Protein AF-A0A1A8B0N0-F1 (afdb_monomer)

Foldseek 3Di:
DDDPVCVVVCVVVVVVVVVCVVPDDDDDDPQQKDWQ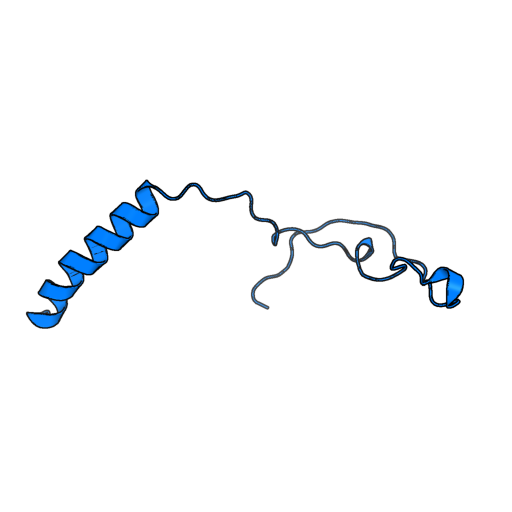QPPPQDPPPCVVVVRHHDTDDTDMDTDDPDD

Nearest PDB structures (foldseek):
  4fdi-assembly1_A  TM=9.709E-01  e=7.336E-07  Homo sapiens

Radius of gyration: 23.65 Å; Cα contacts (8 Å, |Δi|>4): 43; chains: 1; bounding box: 41×21×67 Å

Sequence (67 aa):
VLSDEYQKVLVGFSTAVQQHKKDLVPGVPQLNMCDLAVMNWAPAGCEKLGKCLKPPESNPWKCDWPH

Structure (mmCIF, N/CA/C/O backbone):
data_AF-A0A1A8B0N0-F1
#
_entry.id   AF-A0A1A8B0N0-F1
#
loop_
_atom_site.group_PDB
_atom_site.id
_atom_site.type_symbol
_atom_site.label_atom_id
_atom_site.label_alt_id
_atom_site.label_comp_id
_atom_site.label_asym_id
_atom_site.label_entity_id
_atom_site.label_seq_id
_atom_site.pdbx_PDB_ins_code
_atom_site.Cartn_x
_atom_site.Cartn_y
_atom_site.Cartn_z
_atom_site.occupancy
_atom_site.B_iso_or_equiv
_atom_site.auth_seq_id
_atom_site.auth_comp_id
_atom_site.auth_asym_id
_atom_site.auth_atom_id
_atom_site.pdbx_PDB_model_num
ATOM 1 N N . VAL A 1 1 ? -11.915 8.491 39.059 1.00 72.69 1 VAL A N 1
ATOM 2 C CA . VAL A 1 1 ? -13.240 7.961 38.659 1.00 72.69 1 VAL A CA 1
ATOM 3 C C . VAL A 1 1 ? -13.436 8.318 37.193 1.00 72.69 1 VAL A C 1
ATOM 5 O O . VAL A 1 1 ? -13.160 9.460 36.851 1.00 72.69 1 VAL A O 1
ATOM 8 N N . LEU A 1 2 ? -13.774 7.360 36.322 1.00 83.06 2 LEU A N 1
ATOM 9 C CA . LEU A 1 2 ? -14.113 7.655 34.919 1.00 83.06 2 LEU A CA 1
ATOM 10 C C . LEU A 1 2 ? -15.459 8.389 34.880 1.00 83.06 2 LEU A C 1
ATOM 12 O O . LEU A 1 2 ? -16.326 8.062 35.686 1.00 83.06 2 LEU A O 1
ATOM 16 N N . SER A 1 3 ? -15.635 9.363 33.985 1.00 95.38 3 SER A N 1
ATOM 17 C CA . SER A 1 3 ? -16.910 10.080 33.885 1.00 95.38 3 SER A CA 1
ATOM 18 C C . SER A 1 3 ? -18.021 9.167 33.364 1.00 95.38 3 SER A C 1
ATOM 20 O O . SER A 1 3 ? -17.779 8.267 32.554 1.00 95.38 3 SER A O 1
ATOM 22 N N . ASP A 1 4 ? -19.255 9.437 33.785 1.00 94.69 4 ASP A N 1
ATOM 23 C CA . ASP A 1 4 ? -20.436 8.720 33.293 1.00 94.69 4 ASP A CA 1
ATOM 24 C C . ASP A 1 4 ? -20.583 8.844 31.771 1.00 94.69 4 ASP A C 1
ATOM 26 O O . ASP A 1 4 ? -21.011 7.909 31.097 1.00 94.69 4 ASP A O 1
ATOM 30 N N . GLU A 1 5 ? -20.206 9.997 31.216 1.00 95.06 5 GLU A N 1
ATOM 31 C CA . GLU A 1 5 ? -20.164 10.232 29.772 1.00 95.06 5 GLU A CA 1
ATOM 32 C C . GLU A 1 5 ? -19.192 9.271 29.079 1.00 95.06 5 GLU A C 1
ATOM 34 O O . GLU A 1 5 ? -19.570 8.583 28.129 1.00 95.06 5 GLU A O 1
ATOM 39 N N . TYR A 1 6 ? -17.967 9.158 29.599 1.00 96.81 6 TYR A N 1
ATOM 40 C CA . TYR A 1 6 ? -16.961 8.255 29.052 1.00 96.81 6 TYR A CA 1
ATOM 41 C C . TYR A 1 6 ? -17.435 6.801 29.097 1.00 96.81 6 TYR A C 1
ATOM 43 O O . TYR A 1 6 ? -17.332 6.092 28.099 1.00 96.81 6 TYR A O 1
ATOM 51 N N . GLN A 1 7 ? -18.001 6.358 30.224 1.00 95.75 7 GLN A N 1
ATOM 52 C CA . GLN A 1 7 ? -18.494 4.986 30.370 1.00 95.75 7 GLN A CA 1
ATOM 53 C C . GLN A 1 7 ? -19.624 4.669 29.385 1.00 95.75 7 GLN A C 1
ATOM 55 O O . GLN A 1 7 ? -19.606 3.612 28.753 1.00 95.75 7 GLN A O 1
ATOM 60 N N . LYS A 1 8 ? -20.575 5.594 29.204 1.00 95.25 8 LYS A N 1
ATOM 6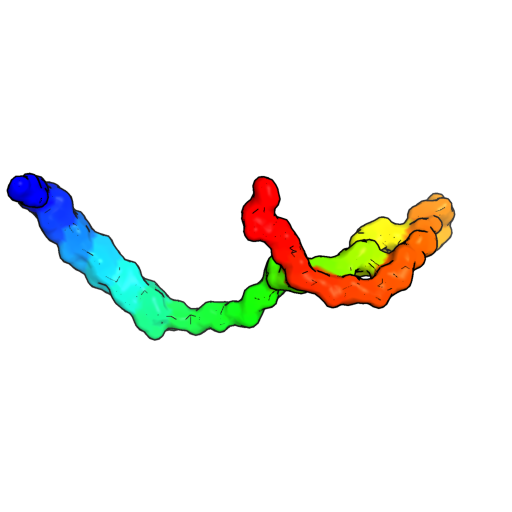1 C CA . LYS A 1 8 ? -21.685 5.428 28.253 1.00 95.25 8 LYS A CA 1
ATOM 62 C C . LYS A 1 8 ? -21.187 5.292 26.815 1.00 95.25 8 LYS A C 1
ATOM 64 O O . LYS A 1 8 ? -21.630 4.394 26.101 1.00 95.25 8 LYS A O 1
ATOM 69 N N . VAL A 1 9 ? -20.245 6.140 26.398 1.00 97.12 9 VAL A N 1
ATOM 70 C CA . VAL A 1 9 ? -19.678 6.092 25.040 1.00 97.12 9 VAL A CA 1
ATOM 71 C C . VAL A 1 9 ? -18.811 4.850 24.845 1.00 97.12 9 VAL A C 1
ATOM 73 O O . VAL A 1 9 ? -18.903 4.198 23.804 1.00 97.12 9 VAL A O 1
ATOM 76 N N . LEU A 1 10 ? -18.009 4.479 25.847 1.00 97.31 10 LEU A N 1
ATOM 77 C CA . LEU A 1 10 ? -17.102 3.337 25.770 1.00 97.31 10 LEU A CA 1
ATOM 78 C C . LEU A 1 10 ? -17.841 2.031 25.463 1.00 97.31 10 LEU A C 1
ATOM 80 O O . LEU A 1 10 ? -17.325 1.224 24.692 1.00 97.31 10 LEU A O 1
ATOM 84 N N . VAL A 1 11 ? -19.039 1.823 26.020 1.00 96.69 11 VAL A N 1
ATOM 85 C CA . VAL A 1 11 ? -19.844 0.617 25.754 1.00 96.69 11 VAL A CA 1
ATOM 86 C C . VAL A 1 11 ? -20.227 0.524 24.276 1.00 96.69 11 VAL A C 1
ATOM 88 O O . VAL A 1 11 ? -19.979 -0.501 23.635 1.00 96.69 11 VAL A O 1
ATOM 91 N N . GLY A 1 12 ? -20.779 1.602 23.712 1.00 96.62 12 GLY A N 1
ATOM 92 C CA . GLY A 1 12 ? -21.163 1.641 22.299 1.00 96.62 12 GLY A CA 1
ATOM 93 C C . GLY A 1 12 ? -19.954 1.518 21.370 1.00 96.62 12 GLY A C 1
ATOM 94 O O . GLY A 1 12 ? -19.945 0.685 20.463 1.00 96.62 12 GLY A O 1
ATOM 95 N N . PHE A 1 13 ? -18.897 2.287 21.647 1.00 97.88 13 PHE A N 1
ATOM 96 C CA . PHE A 1 13 ? -17.654 2.269 20.876 1.00 97.88 13 PHE A CA 1
ATOM 97 C C . PHE A 1 13 ? -16.992 0.886 20.877 1.00 97.88 13 PHE A C 1
ATOM 99 O O . PHE A 1 13 ? -16.661 0.355 19.818 1.00 97.88 13 PHE A O 1
ATOM 106 N N . SER A 1 14 ? -16.839 0.270 22.052 1.00 98.12 14 SER A N 1
ATOM 107 C CA . SER A 1 14 ? -16.184 -1.037 22.177 1.00 98.12 14 SER A CA 1
ATOM 108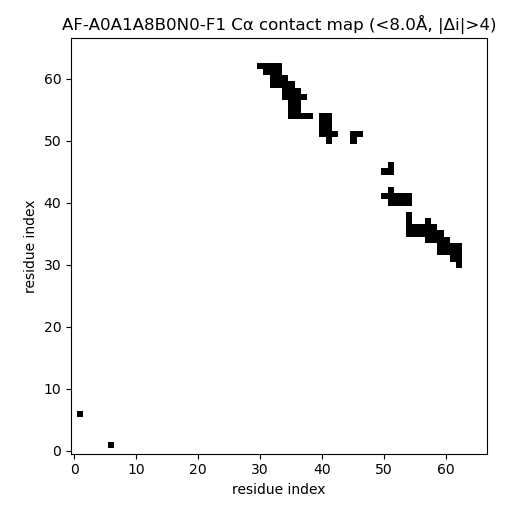 C C . SER A 1 14 ? -16.960 -2.124 21.444 1.00 98.12 14 SER A C 1
ATOM 110 O O . SER A 1 14 ? -16.350 -2.949 20.768 1.00 98.12 14 SER A O 1
ATOM 112 N N . THR A 1 15 ? -18.294 -2.089 21.517 1.00 98.19 15 THR A N 1
ATOM 113 C CA . THR A 1 15 ? -19.159 -3.037 20.801 1.00 98.19 15 THR A CA 1
ATOM 114 C C . THR A 1 15 ? -18.968 -2.919 19.287 1.00 98.19 15 THR A C 1
ATOM 116 O O . THR A 1 15 ? -18.747 -3.923 18.610 1.00 98.19 15 THR A O 1
ATOM 119 N N . ALA A 1 16 ? -18.971 -1.694 18.753 1.00 98.38 16 ALA A N 1
ATOM 120 C CA . ALA A 1 16 ? -18.754 -1.454 17.327 1.00 98.38 16 ALA A CA 1
ATOM 121 C C . ALA A 1 16 ? -17.358 -1.908 16.862 1.00 98.38 16 ALA A C 1
ATOM 123 O O . ALA A 1 16 ? -17.229 -2.561 15.826 1.00 98.38 16 ALA A O 1
ATOM 124 N N . VAL A 1 17 ? -16.313 -1.625 17.647 1.00 98.56 17 VAL A N 1
ATOM 125 C CA . VAL A 1 17 ? -14.938 -2.056 17.343 1.00 98.56 17 VAL A CA 1
ATOM 126 C C . VAL A 1 17 ? -14.807 -3.578 17.374 1.00 98.56 17 VAL A C 1
ATOM 128 O O . VAL A 1 17 ? -14.140 -4.151 16.512 1.00 98.56 17 VAL A O 1
ATOM 131 N N . GLN A 1 18 ? -15.427 -4.244 18.351 1.00 98.62 18 GLN A N 1
ATOM 132 C CA . GLN A 1 18 ? -15.409 -5.704 18.445 1.00 98.62 18 GLN A CA 1
ATOM 133 C C . GLN A 1 18 ? -16.091 -6.346 17.241 1.00 98.62 18 GLN A C 1
ATOM 135 O O . GLN A 1 18 ? -15.515 -7.254 16.642 1.00 98.62 18 GLN A O 1
ATOM 140 N N . GLN A 1 19 ? -17.265 -5.845 16.851 1.00 98.69 19 GLN A N 1
ATOM 141 C CA . GLN A 1 19 ? -17.974 -6.350 15.678 1.00 98.69 19 GLN A CA 1
ATOM 142 C C . GLN A 1 19 ? -17.151 -6.144 14.399 1.00 98.69 19 GLN A C 1
ATOM 144 O O . GLN A 1 19 ? -16.946 -7.091 13.647 1.00 98.69 19 GLN A O 1
ATOM 149 N N . HIS A 1 20 ? -16.588 -4.946 14.201 1.00 98.62 20 HIS A N 1
ATOM 150 C CA . HIS A 1 20 ? -15.717 -4.658 13.061 1.00 98.62 20 HIS A CA 1
ATOM 151 C C . HIS A 1 20 ? -14.534 -5.631 12.976 1.00 98.62 20 HIS A C 1
ATOM 153 O O . HIS A 1 20 ? -14.291 -6.211 11.923 1.00 98.62 20 HIS A O 1
ATOM 159 N N . LYS A 1 21 ? -13.811 -5.843 14.083 1.00 98.50 21 LYS A N 1
ATOM 160 C CA . LYS A 1 21 ? -12.649 -6.746 14.111 1.00 98.50 21 LYS A CA 1
ATOM 161 C C . LYS A 1 21 ? -13.025 -8.210 13.898 1.00 98.50 21 LYS A C 1
ATOM 163 O O . LYS A 1 21 ? -12.222 -8.945 13.336 1.00 98.50 21 LYS A O 1
ATOM 168 N N . LYS A 1 22 ? -14.201 -8.630 14.369 1.00 98.50 22 LYS A N 1
ATOM 169 C CA . LYS A 1 22 ? -14.704 -9.998 14.202 1.00 98.50 22 LYS A CA 1
ATOM 170 C C . LYS A 1 22 ? -14.987 -10.320 12.735 1.00 98.50 22 LYS A C 1
ATOM 172 O O . LYS A 1 22 ? -14.686 -11.427 12.299 1.00 98.50 22 LYS A O 1
ATOM 177 N N . ASP A 1 23 ? -15.550 -9.363 12.005 1.00 98.50 23 ASP A N 1
ATOM 178 C CA . ASP A 1 23 ? -15.991 -9.574 10.624 1.00 98.50 23 ASP A CA 1
ATOM 179 C C . ASP A 1 23 ? -14.930 -9.169 9.589 1.00 98.50 23 ASP A C 1
ATOM 181 O O . ASP A 1 23 ? -15.034 -9.520 8.412 1.00 98.50 23 ASP A O 1
ATOM 185 N N . LEU A 1 24 ? -13.899 -8.427 10.006 1.00 98.44 24 LEU A N 1
ATOM 186 C CA . LEU A 1 24 ? -12.802 -8.028 9.137 1.00 98.44 24 LEU A CA 1
ATOM 187 C C . LEU A 1 24 ? -11.946 -9.241 8.756 1.00 98.44 24 LEU A C 1
ATOM 189 O O . LEU A 1 24 ? -11.321 -9.869 9.608 1.00 98.44 24 LEU A O 1
ATOM 193 N N . VAL A 1 25 ? -11.830 -9.487 7.452 1.00 98.31 25 VAL A N 1
ATOM 194 C CA . VAL A 1 25 ? -10.835 -10.391 6.864 1.00 98.31 25 VAL A CA 1
ATOM 195 C C . VAL A 1 25 ? -9.740 -9.533 6.220 1.00 98.31 25 VAL A C 1
ATOM 197 O O . VAL A 1 25 ? -9.963 -8.992 5.134 1.00 98.31 25 VAL A O 1
ATOM 200 N N . PRO A 1 26 ? -8.573 -9.338 6.868 1.00 97.69 26 PRO A N 1
ATOM 201 C CA . PRO A 1 26 ? -7.506 -8.517 6.307 1.00 97.69 26 PRO A CA 1
ATOM 202 C C . PRO A 1 26 ? -6.915 -9.140 5.039 1.00 97.69 26 PRO A C 1
ATOM 204 O O . PRO A 1 26 ? -6.665 -10.344 4.981 1.00 97.69 26 PRO A O 1
ATOM 207 N N . GLY A 1 27 ? -6.640 -8.305 4.03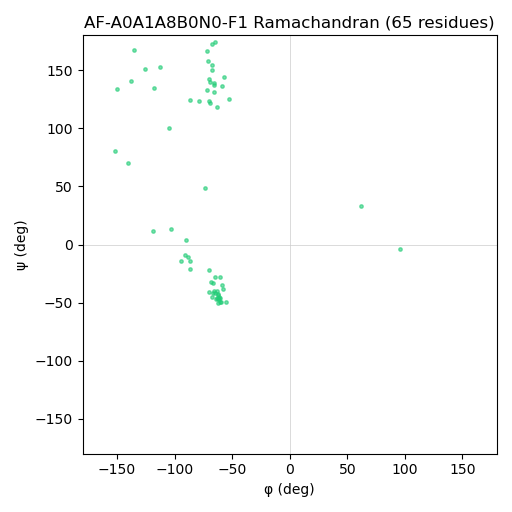8 1.00 97.38 27 GLY A N 1
ATOM 208 C CA . GLY A 1 27 ? -5.866 -8.710 2.868 1.00 97.38 27 GLY A CA 1
ATOM 209 C C . GLY A 1 27 ? -4.381 -8.898 3.188 1.00 97.38 27 GLY A C 1
ATOM 210 O O . GLY A 1 27 ? -3.879 -8.451 4.220 1.00 97.38 27 GLY A O 1
ATOM 211 N N . VAL A 1 28 ? -3.655 -9.526 2.261 1.00 97.94 28 VAL A N 1
ATOM 212 C CA . VAL A 1 28 ? -2.192 -9.636 2.348 1.00 97.94 28 VAL A CA 1
ATOM 213 C C . VAL A 1 28 ? -1.572 -8.237 2.216 1.00 97.94 28 VAL A C 1
ATOM 215 O O . VAL A 1 28 ? -1.925 -7.515 1.276 1.00 97.94 28 VAL A O 1
ATOM 218 N N . PRO A 1 29 ? -0.642 -7.840 3.104 1.00 97.69 29 PRO A N 1
ATOM 219 C CA . PRO A 1 29 ? -0.041 -6.510 3.074 1.00 97.69 29 PRO A CA 1
ATOM 220 C C . PRO A 1 29 ? 0.757 -6.279 1.785 1.00 97.69 29 PRO A C 1
ATOM 222 O O . PRO A 1 29 ? 1.751 -6.955 1.528 1.00 97.69 29 PRO A O 1
ATOM 225 N N . GLN A 1 30 ? 0.331 -5.292 0.994 1.00 97.56 30 GLN A N 1
ATOM 226 C CA . GLN A 1 30 ? 0.945 -4.954 -0.299 1.00 97.56 30 GLN A CA 1
ATOM 227 C C . GLN A 1 30 ? 2.124 -3.974 -0.186 1.00 97.56 30 GLN A C 1
ATOM 229 O O . GLN A 1 30 ? 2.876 -3.812 -1.136 1.00 97.56 30 GLN A O 1
ATOM 234 N N . LEU A 1 31 ? 2.297 -3.318 0.966 1.00 97.00 31 LEU A N 1
ATOM 235 C CA . LEU A 1 31 ? 3.263 -2.223 1.159 1.00 97.00 31 LEU A CA 1
ATOM 236 C C . LEU A 1 31 ? 4.534 -2.652 1.916 1.00 97.00 31 LEU A C 1
ATOM 238 O O . LEU A 1 31 ? 5.290 -1.813 2.400 1.00 97.00 31 LEU A O 1
ATOM 242 N N . ASN A 1 32 ? 4.753 -3.962 2.064 1.00 97.31 32 ASN A N 1
ATOM 243 C CA . ASN A 1 32 ? 5.878 -4.499 2.832 1.00 97.31 32 ASN A CA 1
ATOM 244 C C . ASN A 1 32 ? 7.159 -4.650 2.011 1.00 97.31 32 ASN A C 1
ATOM 246 O O . ASN A 1 32 ? 8.230 -4.753 2.602 1.00 97.31 32 ASN A O 1
ATOM 250 N N . MET A 1 33 ? 7.055 -4.718 0.684 1.00 97.75 33 MET A N 1
ATOM 251 C CA . MET A 1 33 ? 8.167 -5.047 -0.204 1.00 97.75 33 MET A CA 1
ATOM 252 C C . MET A 1 33 ? 8.461 -3.887 -1.149 1.00 97.75 33 MET A C 1
ATOM 254 O O . MET A 1 33 ? 7.547 -3.313 -1.736 1.00 97.75 33 MET A O 1
ATOM 258 N N . CYS A 1 34 ? 9.743 -3.576 -1.294 1.00 97.75 34 CYS A N 1
ATOM 259 C CA . CYS A 1 34 ? 10.272 -2.520 -2.141 1.00 97.75 34 CYS A CA 1
ATOM 260 C C . CYS A 1 34 ? 11.331 -3.103 -3.081 1.00 97.75 34 CYS A C 1
ATOM 262 O O . CYS A 1 34 ? 11.999 -4.082 -2.748 1.00 97.75 34 CYS A O 1
ATOM 264 N N . ASP A 1 35 ? 11.481 -2.494 -4.254 1.00 98.38 35 ASP A N 1
ATOM 265 C CA . ASP A 1 35 ? 12.541 -2.805 -5.208 1.00 98.38 35 ASP A CA 1
ATOM 266 C C . ASP A 1 35 ? 12.888 -1.540 -6.015 1.00 98.38 35 ASP A C 1
ATOM 268 O O . ASP A 1 35 ? 11.996 -0.831 -6.483 1.00 98.38 35 ASP A O 1
ATOM 272 N N . LEU A 1 36 ? 14.175 -1.223 -6.184 1.00 98.25 36 LEU A N 1
ATOM 273 C CA . LEU A 1 36 ? 14.602 -0.082 -6.999 1.00 98.25 36 LEU A CA 1
ATOM 274 C C . LEU A 1 36 ? 14.305 -0.332 -8.479 1.00 98.25 36 LEU A C 1
ATOM 276 O O . LEU A 1 36 ? 14.021 0.612 -9.217 1.00 98.25 36 LEU A O 1
ATOM 280 N N . ALA A 1 37 ? 14.358 -1.587 -8.926 1.00 98.31 37 ALA A N 1
ATOM 281 C CA . ALA A 1 37 ? 14.186 -1.930 -10.331 1.00 98.31 37 ALA A CA 1
ATOM 282 C C . ALA A 1 37 ? 12.747 -1.729 -10.835 1.00 98.31 37 ALA A C 1
ATOM 284 O O . ALA A 1 37 ? 12.555 -1.529 -12.033 1.00 98.31 37 ALA A O 1
ATOM 285 N N . VAL A 1 38 ? 11.743 -1.720 -9.945 1.00 97.75 38 VAL A N 1
ATOM 286 C CA . VAL A 1 38 ? 10.319 -1.562 -10.317 1.00 97.75 38 VAL A CA 1
ATOM 287 C C . VAL A 1 38 ? 9.844 -0.106 -10.344 1.00 97.75 38 VAL A C 1
ATOM 289 O O . VAL A 1 38 ? 8.663 0.159 -10.564 1.00 97.75 38 VAL A O 1
ATOM 292 N N . MET A 1 39 ? 10.744 0.856 -10.121 1.00 98.38 39 MET A N 1
ATOM 293 C CA . MET A 1 39 ? 10.431 2.275 -10.294 1.00 98.38 39 MET A CA 1
ATOM 294 C C . MET A 1 39 ? 10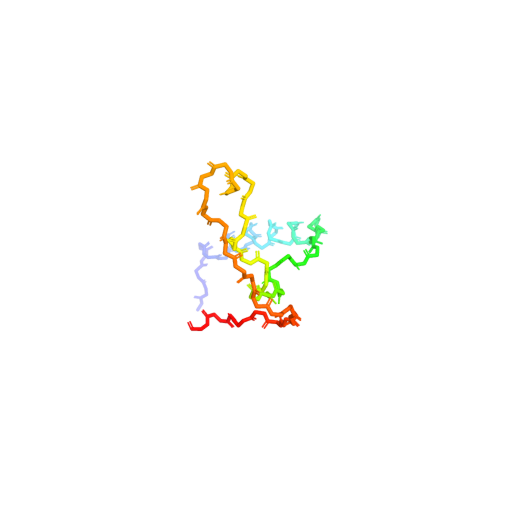.128 2.606 -11.768 1.00 98.38 39 MET A C 1
ATOM 296 O O . MET A 1 39 ? 10.292 1.784 -12.669 1.00 98.38 39 MET A O 1
ATOM 300 N N . ASN A 1 40 ? 9.715 3.847 -12.035 1.00 98.62 40 ASN A N 1
ATOM 301 C CA . ASN A 1 40 ? 9.306 4.328 -13.362 1.00 98.62 40 ASN A CA 1
ATOM 302 C C . ASN A 1 40 ? 10.479 4.535 -14.348 1.00 98.62 40 ASN A C 1
ATOM 304 O O . ASN A 1 40 ? 10.581 5.582 -14.983 1.00 98.62 40 ASN A O 1
ATOM 308 N N . TRP A 1 41 ? 11.373 3.556 -14.485 1.00 98.62 41 TRP A N 1
ATOM 309 C CA . TRP A 1 41 ? 12.518 3.614 -15.397 1.00 98.62 41 TRP A CA 1
ATOM 310 C C . TRP A 1 41 ? 12.091 3.610 -16.870 1.00 98.62 41 TRP A C 1
ATOM 312 O O . TRP A 1 41 ? 12.618 4.377 -17.671 1.00 98.62 41 TRP A O 1
ATOM 322 N N . ALA A 1 42 ? 11.106 2.785 -17.229 1.00 98.25 42 ALA A N 1
ATOM 323 C CA . ALA A 1 42 ? 10.621 2.653 -18.602 1.00 98.25 42 ALA A CA 1
ATOM 324 C C . ALA A 1 42 ? 9.086 2.512 -18.632 1.00 98.25 42 ALA A C 1
ATOM 326 O O . ALA A 1 42 ? 8.562 1.426 -18.880 1.00 98.25 42 ALA A O 1
ATOM 327 N N . PRO A 1 43 ? 8.338 3.585 -18.316 1.00 98.31 43 PRO A N 1
ATOM 328 C CA . PRO A 1 43 ? 6.882 3.549 -18.368 1.00 98.31 43 PRO A CA 1
ATOM 329 C C . PRO A 1 43 ? 6.391 3.401 -19.814 1.00 98.31 43 PRO A C 1
ATOM 331 O O . PRO A 1 43 ? 7.049 3.843 -20.757 1.00 98.31 43 PRO A O 1
ATOM 334 N N . ALA A 1 44 ? 5.195 2.835 -19.986 1.00 98.31 44 ALA A N 1
ATOM 335 C CA . ALA A 1 44 ? 4.598 2.634 -21.303 1.00 98.31 44 ALA A CA 1
ATOM 336 C C . ALA A 1 44 ? 4.567 3.939 -22.123 1.00 98.31 44 ALA A C 1
ATOM 338 O O . ALA A 1 44 ? 4.033 4.957 -21.682 1.00 98.31 44 ALA A O 1
ATOM 339 N N . GLY A 1 45 ? 5.133 3.900 -23.334 1.00 97.94 45 GLY A N 1
ATOM 340 C CA . GLY A 1 45 ? 5.217 5.051 -24.236 1.00 97.94 45 GLY A CA 1
ATOM 341 C C . GLY A 1 45 ? 6.533 5.828 -24.158 1.00 97.94 45 GLY A C 1
ATOM 342 O O . GLY A 1 45 ? 6.734 6.736 -24.971 1.00 97.94 45 GLY A O 1
ATOM 343 N N . CYS A 1 46 ? 7.449 5.471 -23.252 1.00 98.31 46 CYS A N 1
ATOM 344 C CA . CYS A 1 46 ? 8.761 6.109 -23.165 1.00 98.31 46 CYS A CA 1
ATOM 345 C C . CYS A 1 46 ? 9.583 5.948 -24.455 1.00 98.31 46 CYS A C 1
ATOM 347 O O . CYS A 1 46 ? 10.372 6.836 -24.774 1.00 98.31 46 CYS A O 1
ATOM 349 N N . GLU A 1 47 ? 9.370 4.880 -25.233 1.00 98.38 47 GLU A N 1
ATOM 350 C CA . GLU A 1 47 ? 10.121 4.586 -26.459 1.00 98.38 47 GLU A CA 1
ATOM 351 C C . GLU A 1 47 ? 9.821 5.621 -27.542 1.00 98.38 47 GLU A C 1
ATOM 353 O O . GLU A 1 47 ? 10.733 6.166 -28.159 1.00 98.38 47 GLU A O 1
ATOM 358 N N . LYS A 1 48 ? 8.537 5.958 -27.722 1.00 98.25 48 LYS A N 1
ATOM 359 C CA . LYS A 1 48 ? 8.096 6.973 -28.694 1.00 98.25 48 LYS A CA 1
ATOM 360 C C . LYS A 1 48 ? 8.603 8.369 -28.342 1.00 98.25 48 LYS A C 1
ATOM 362 O O . LYS A 1 48 ? 8.762 9.204 -29.225 1.00 98.25 48 LYS A O 1
ATOM 367 N N . LEU A 1 49 ? 8.824 8.620 -27.054 1.00 97.94 49 LEU A N 1
ATOM 368 C CA . LEU A 1 49 ? 9.326 9.890 -26.543 1.00 97.94 49 LEU A CA 1
ATOM 369 C C . LEU A 1 49 ? 10.858 9.928 -26.448 1.00 97.94 49 LEU A C 1
ATOM 371 O O . LEU A 1 49 ? 11.403 10.990 -26.160 1.00 97.94 49 LEU A O 1
ATOM 375 N N . GLY A 1 50 ? 11.546 8.797 -26.646 1.00 97.69 50 GLY A N 1
ATOM 376 C CA . GLY A 1 50 ? 12.988 8.683 -26.421 1.00 97.69 50 GLY A CA 1
ATOM 377 C C . GLY A 1 50 ? 13.394 8.931 -24.962 1.00 97.69 50 GLY A C 1
ATOM 378 O O . GLY A 1 50 ? 14.445 9.513 -24.712 1.00 97.69 50 GLY A O 1
ATOM 379 N N . LYS A 1 51 ? 12.543 8.552 -23.997 1.00 98.31 51 LYS A N 1
ATOM 380 C CA . LYS A 1 51 ? 12.707 8.859 -22.560 1.00 98.31 51 LYS A CA 1
ATOM 381 C C . LYS A 1 51 ? 12.840 7.636 -21.651 1.00 98.31 51 LYS A C 1
ATOM 383 O O . LYS A 1 51 ? 12.742 7.778 -20.436 1.00 98.31 51 LYS A O 1
ATOM 388 N N . CYS A 1 52 ? 13.029 6.443 -22.205 1.00 98.31 52 CYS A N 1
ATOM 389 C CA . CYS A 1 52 ? 13.271 5.260 -21.383 1.00 98.31 52 CYS A CA 1
ATOM 390 C C . CYS A 1 52 ? 14.6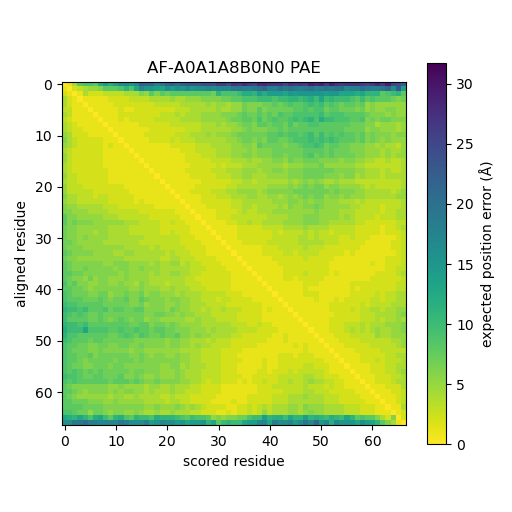49 5.343 -20.717 1.00 98.31 52 CYS A C 1
ATOM 392 O O . CYS A 1 52 ? 15.629 5.740 -21.348 1.00 98.31 52 CYS A O 1
ATOM 394 N N . LEU A 1 53 ? 14.727 4.923 -19.459 1.00 98.56 53 LEU A N 1
ATOM 395 C CA . LEU A 1 53 ? 15.959 4.804 -18.691 1.00 98.56 53 LEU A CA 1
ATOM 396 C C . LEU A 1 53 ? 16.248 3.329 -18.397 1.00 98.56 53 LEU A C 1
ATOM 398 O O . LEU A 1 53 ? 15.337 2.506 -18.307 1.00 98.56 53 LEU A O 1
ATOM 402 N N . LYS A 1 54 ? 17.530 2.987 -18.233 1.00 98.19 54 LYS A N 1
ATOM 403 C CA . LYS A 1 54 ? 17.940 1.636 -17.837 1.00 98.19 54 LYS A CA 1
ATOM 404 C C . LYS A 1 54 ? 17.746 1.465 -16.319 1.00 98.19 54 LYS A C 1
ATOM 406 O O . LYS A 1 54 ? 18.348 2.243 -15.578 1.00 98.19 54 LYS A O 1
ATOM 411 N N . PRO A 1 55 ? 16.968 0.472 -15.851 1.00 98.00 55 PRO A N 1
ATOM 412 C CA . PRO A 1 55 ? 16.823 0.201 -14.424 1.00 98.00 55 PRO A CA 1
ATOM 413 C C . PRO A 1 55 ? 18.105 -0.413 -13.824 1.00 98.00 55 PRO A C 1
ATOM 415 O O . PRO A 1 55 ? 18.901 -1.014 -14.559 1.00 98.00 55 PRO A O 1
ATOM 418 N N . PRO A 1 56 ? 18.310 -0.298 -12.498 1.00 98.25 56 PRO A N 1
ATOM 419 C CA . PRO A 1 56 ? 19.295 -1.096 -11.774 1.00 98.25 56 PRO A CA 1
ATOM 420 C C . PRO A 1 56 ? 18.887 -2.579 -11.734 1.00 98.25 56 PRO A C 1
ATOM 422 O O . PRO A 1 56 ? 17.782 -2.949 -12.135 1.00 98.25 56 PRO A O 1
ATOM 425 N N . GLU A 1 57 ? 19.781 -3.436 -11.238 1.00 98.25 57 GLU A N 1
ATOM 426 C CA . GLU A 1 57 ? 19.454 -4.836 -10.956 1.00 98.25 57 GLU A CA 1
ATOM 427 C C . GLU A 1 57 ? 18.414 -4.932 -9.828 1.00 98.25 57 GLU A C 1
ATOM 429 O O . GLU A 1 57 ? 18.482 -4.203 -8.837 1.00 98.25 57 GLU A O 1
ATOM 434 N N . SER A 1 58 ? 17.434 -5.817 -10.012 1.00 97.75 58 SER A N 1
ATOM 435 C CA . SER A 1 58 ? 16.371 -6.081 -9.039 1.00 97.75 58 SER A CA 1
ATOM 436 C C . SER A 1 58 ? 16.924 -6.846 -7.843 1.00 97.75 58 SER A C 1
ATOM 438 O O . SER A 1 58 ? 17.625 -7.845 -8.002 1.00 97.75 58 SER A O 1
ATOM 440 N N . ASN A 1 59 ? 16.581 -6.392 -6.641 1.00 97.62 59 ASN A N 1
ATOM 441 C CA . ASN A 1 59 ? 16.902 -7.097 -5.403 1.00 97.62 59 ASN A CA 1
ATOM 442 C C . ASN A 1 59 ? 15.856 -6.763 -4.330 1.00 97.62 59 ASN A C 1
ATOM 444 O O . ASN A 1 59 ? 16.126 -5.889 -3.518 1.00 97.62 59 ASN A O 1
ATOM 44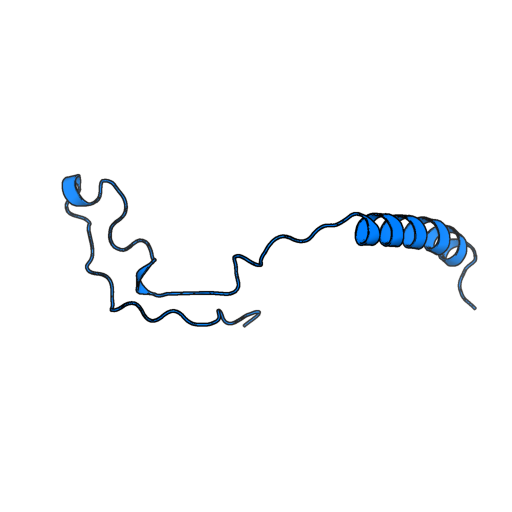8 N N . PRO A 1 60 ? 14.664 -7.385 -4.324 1.00 97.88 60 PRO A N 1
ATOM 449 C CA . PRO A 1 60 ? 13.563 -6.990 -3.444 1.00 97.88 60 PRO A CA 1
ATOM 450 C C . PRO A 1 60 ? 13.904 -7.049 -1.945 1.00 97.88 60 PRO A C 1
ATOM 452 O O . PRO A 1 60 ? 14.445 -8.043 -1.460 1.00 97.88 60 PRO A O 1
ATOM 455 N N . TRP A 1 61 ? 13.512 -6.024 -1.180 1.00 97.81 61 TRP A N 1
ATOM 456 C CA . TRP A 1 61 ? 13.732 -5.944 0.273 1.00 97.81 61 TRP A CA 1
ATOM 457 C C . TRP A 1 61 ? 12.483 -5.466 1.023 1.00 97.81 61 TRP A C 1
ATOM 459 O O . TRP A 1 61 ? 11.518 -4.988 0.424 1.00 97.81 61 TRP A O 1
ATOM 469 N N . LYS A 1 62 ? 12.487 -5.600 2.356 1.00 97.69 62 LYS A N 1
ATOM 470 C CA . LYS A 1 62 ? 11.426 -5.026 3.193 1.00 97.69 62 LYS A CA 1
ATOM 471 C C . LYS A 1 62 ? 11.543 -3.506 3.210 1.00 97.69 62 LYS A C 1
ATOM 473 O O . LYS A 1 62 ? 12.588 -3.001 3.604 1.00 97.69 62 LYS A O 1
ATOM 478 N N . CYS A 1 63 ? 10.481 -2.800 2.831 1.00 97.06 63 CYS A N 1
ATOM 479 C CA . CYS A 1 63 ? 10.449 -1.341 2.915 1.00 97.06 63 CYS A CA 1
ATOM 480 C C . CYS A 1 63 ? 10.712 -0.873 4.356 1.00 97.06 63 CYS A C 1
ATOM 482 O O . CYS A 1 63 ? 10.258 -1.514 5.308 1.00 97.06 63 CYS A O 1
ATOM 484 N N . ASP A 1 64 ? 11.418 0.247 4.500 1.00 96.62 64 ASP A N 1
ATOM 485 C CA . ASP A 1 64 ? 11.640 0.884 5.795 1.00 96.62 64 ASP A CA 1
ATOM 486 C C . ASP A 1 64 ? 10.478 1.837 6.115 1.00 96.62 64 ASP A C 1
ATOM 488 O O . ASP A 1 64 ? 10.146 2.716 5.321 1.00 96.62 64 ASP A O 1
ATOM 492 N N . TRP A 1 65 ? 9.838 1.624 7.263 1.00 95.88 65 TRP A N 1
ATOM 493 C CA . TRP A 1 65 ? 8.719 2.412 7.782 1.00 95.88 65 TRP A CA 1
ATOM 494 C C . TRP A 1 65 ? 8.946 2.629 9.292 1.00 95.88 65 TRP A C 1
ATOM 496 O O . TRP A 1 65 ? 9.324 1.670 9.968 1.00 95.88 65 TRP A O 1
ATOM 506 N N . PRO A 1 66 ? 8.659 3.806 9.888 1.00 91.50 66 PRO A N 1
ATOM 507 C CA . PRO A 1 66 ? 8.080 5.014 9.294 1.00 91.50 66 PRO A CA 1
ATOM 508 C C . PRO A 1 66 ? 9.108 5.986 8.690 1.00 91.50 66 PRO A C 1
ATOM 510 O O . PRO A 1 66 ? 8.659 6.886 7.986 1.00 91.50 66 PRO A O 1
ATOM 513 N N . HIS A 1 67 ? 10.405 5.748 8.954 1.00 68.94 67 HIS A N 1
ATOM 514 C CA . HIS A 1 67 ? 11.605 6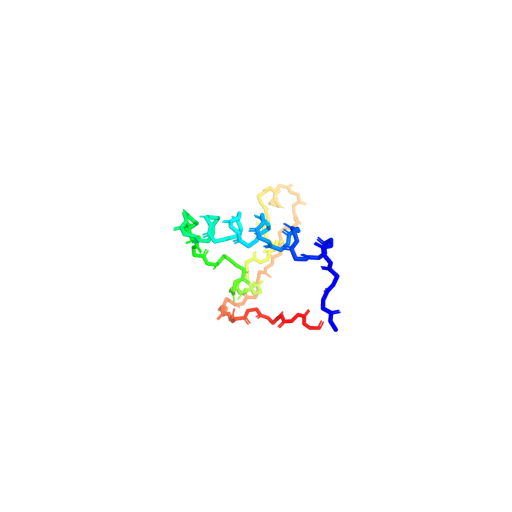.598 8.799 1.00 68.94 67 HIS A CA 1
ATOM 515 C C . HIS A 1 67 ? 11.522 8.037 9.338 1.00 68.94 67 HIS A C 1
ATOM 517 O O . HIS A 1 67 ? 10.483 8.711 9.170 1.00 68.94 67 HIS A O 1
#

Mean predicted aligned error: 4.51 Å

pLDDT: mean 96.6, std 5.01, range [68.94, 98.69]

Solvent-accessible surface area (backbone atoms only — not comparable to full-atom values): 4379 Å² total; per-residue (Å²): 133,85,52,71,67,56,56,59,49,47,55,58,51,51,52,53,52,50,52,51,61,70,71,56,77,82,75,82,80,79,79,5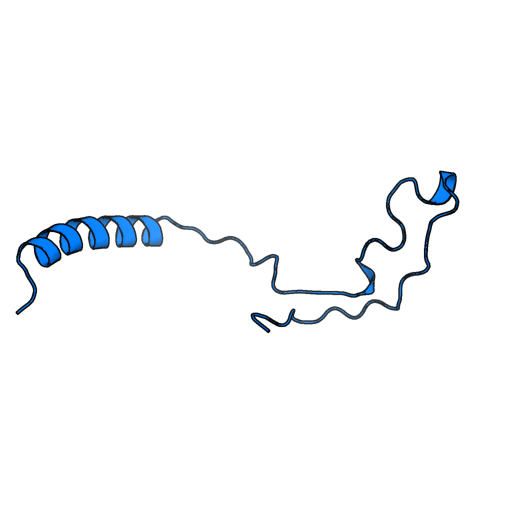0,65,40,48,78,35,77,49,86,34,62,51,94,66,22,73,86,68,72,61,57,48,86,58,63,81,74,66,76,42,73,52,84,76,88,123

Secondary structure (DSSP, 8-state):
---HHHHHHHHHHHHHHHHHHHH--PPPPSSSEE-STTSSSS-TTHHHHT---PPPPP--EEPP---

Organism: Nothobranchius furzeri (NCBI:txid105023)